Protein AF-A0A7C1I2L3-F1 (afdb_monomer)

Foldseek 3Di:
DDPVVVLVVLLVVLLVQLVVLLVCLVVDPDQVSSLVSLVVSVVSCVVSVHDNPPSCVQADPPRSTGQPDWDFDQDPQWTWTARPVPRDIDIHHNVVVVVVVVVVVD

Structure (mmCIF, N/CA/C/O backbone):
data_AF-A0A7C1I2L3-F1
#
_entry.id   AF-A0A7C1I2L3-F1
#
loop_
_atom_site.group_PDB
_atom_site.id
_atom_site.type_symbol
_atom_site.label_atom_id
_atom_site.label_alt_id
_atom_site.label_comp_id
_atom_site.label_asym_id
_atom_site.label_entity_id
_atom_site.label_seq_id
_atom_site.pdbx_PDB_ins_code
_atom_site.Cartn_x
_atom_site.Cartn_y
_atom_site.Cartn_z
_atom_site.occupancy
_atom_site.B_iso_or_equiv
_atom_site.auth_seq_id
_atom_site.auth_comp_id
_atom_site.auth_asym_id
_atom_site.auth_atom_id
_atom_site.pdbx_PDB_model_num
ATOM 1 N N . MET A 1 1 ? -16.970 -4.073 29.304 1.00 57.69 1 MET A N 1
ATOM 2 C CA . MET A 1 1 ? -16.183 -3.497 28.182 1.00 57.69 1 MET A CA 1
ATOM 3 C C . MET A 1 1 ? -17.119 -2.710 27.271 1.00 57.69 1 MET A C 1
ATOM 5 O O . MET A 1 1 ? -18.048 -3.297 26.735 1.00 57.69 1 MET A O 1
ATOM 9 N N . SER A 1 2 ? -16.930 -1.396 27.119 1.00 72.62 2 SER A N 1
ATOM 10 C CA . SER A 1 2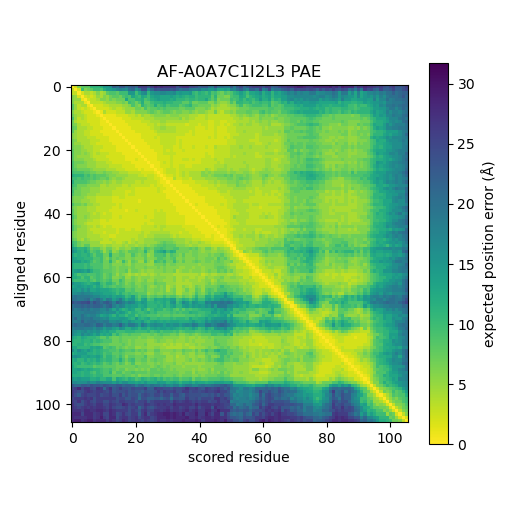 ? -17.792 -0.557 26.273 1.00 72.62 2 SER A CA 1
ATOM 11 C C . SER A 1 2 ? -17.681 -0.948 24.788 1.00 72.62 2 SER A C 1
ATOM 13 O O . SER A 1 2 ? -16.588 -1.224 24.289 1.00 72.62 2 SER A O 1
ATOM 15 N N . ARG A 1 3 ? -18.809 -0.965 24.053 1.00 74.44 3 ARG A N 1
ATOM 16 C CA . ARG A 1 3 ? -18.875 -1.317 22.610 1.00 74.44 3 ARG A CA 1
ATOM 17 C C . ARG A 1 3 ? -17.879 -0.531 21.742 1.00 74.44 3 ARG A C 1
ATOM 19 O O . ARG A 1 3 ? -17.428 -1.035 20.715 1.00 74.44 3 ARG A O 1
ATOM 26 N N . GLN A 1 4 ? -17.536 0.692 22.146 1.00 73.69 4 GLN A N 1
ATOM 27 C CA . GLN A 1 4 ? -16.553 1.539 21.464 1.00 73.69 4 GLN A CA 1
ATOM 28 C C . GLN A 1 4 ? -15.125 0.983 21.571 1.00 73.69 4 GLN A C 1
ATOM 30 O O . GLN A 1 4 ? -14.482 0.806 20.538 1.00 73.69 4 GLN A O 1
ATOM 35 N N . LYS A 1 5 ? -14.674 0.581 22.769 1.00 71.38 5 LYS A N 1
ATOM 36 C CA . LYS A 1 5 ? -13.336 -0.009 22.975 1.00 71.38 5 LYS A CA 1
ATOM 37 C C . LYS A 1 5 ? -13.138 -1.299 22.171 1.00 71.38 5 LYS A C 1
ATOM 39 O O . LYS A 1 5 ? -12.073 -1.532 21.607 1.00 71.38 5 LYS A O 1
ATOM 44 N N . GLN A 1 6 ? -14.192 -2.109 22.046 1.00 76.12 6 GLN A N 1
ATOM 45 C CA . GLN A 1 6 ? -14.171 -3.322 21.217 1.00 76.12 6 GLN A CA 1
ATOM 46 C C . GLN A 1 6 ? -13.974 -2.996 19.725 1.00 76.12 6 GLN A C 1
ATOM 48 O O . GLN A 1 6 ? -13.154 -3.619 19.051 1.00 76.12 6 GLN A O 1
ATOM 53 N N . LYS A 1 7 ? -14.663 -1.970 19.200 1.00 79.19 7 LYS A N 1
ATOM 54 C CA . LYS A 1 7 ? -14.479 -1.519 17.808 1.00 79.19 7 LYS A CA 1
ATOM 55 C C . LYS A 1 7 ? -13.062 -1.011 17.542 1.00 79.19 7 LYS A C 1
ATOM 57 O O . LYS A 1 7 ? -12.504 -1.312 16.488 1.00 79.19 7 LYS A O 1
ATOM 62 N N . GLU A 1 8 ? -12.480 -0.263 18.472 1.00 82.44 8 GLU A N 1
ATOM 63 C CA . GLU A 1 8 ? -11.118 0.266 18.341 1.00 82.44 8 GLU A CA 1
ATOM 64 C C . GLU A 1 8 ? -10.069 -0.853 18.309 1.00 82.44 8 GLU A C 1
ATOM 66 O O . GLU A 1 8 ? -9.215 -0.862 17.419 1.00 82.44 8 GLU A O 1
ATOM 71 N N . GLY A 1 9 ? -10.188 -1.852 19.192 1.00 85.62 9 GLY A N 1
ATOM 72 C CA . GLY A 1 9 ? -9.303 -3.023 19.202 1.00 85.62 9 GLY A CA 1
ATOM 73 C C . GLY A 1 9 ? -9.361 -3.830 17.897 1.00 85.62 9 GLY A C 1
ATOM 74 O O . GLY A 1 9 ? -8.323 -4.214 17.340 1.00 85.62 9 GLY A O 1
ATOM 75 N N . VAL A 1 10 ? -10.564 -4.014 17.340 1.00 86.88 10 VAL A N 1
ATOM 76 C CA . VAL A 1 10 ? -10.760 -4.672 16.034 1.00 86.88 10 VAL A CA 1
ATOM 77 C C . VAL A 1 10 ? -10.113 -3.861 14.908 1.00 86.88 10 VAL A C 1
ATOM 79 O O . VAL A 1 10 ? -9.386 -4.415 14.078 1.00 86.88 10 VAL A O 1
ATOM 82 N N . GLN A 1 11 ? -10.302 -2.538 14.893 1.00 86.12 11 GLN A N 1
ATOM 83 C CA . GLN A 1 11 ? -9.682 -1.665 13.893 1.00 86.12 11 GLN A CA 1
ATOM 84 C C . GLN A 1 11 ? -8.154 -1.657 13.989 1.00 86.12 11 GLN A C 1
ATOM 86 O O . GLN A 1 11 ? -7.474 -1.630 12.959 1.00 86.12 11 GLN A O 1
ATOM 91 N N . GLN A 1 12 ? -7.593 -1.696 15.197 1.00 87.88 12 GLN A N 1
ATOM 92 C CA . GLN A 1 12 ? -6.147 -1.725 15.398 1.00 87.88 12 GLN A CA 1
ATOM 93 C C . GLN A 1 12 ? -5.538 -3.051 14.933 1.00 87.88 12 GLN A C 1
ATOM 95 O O . GLN A 1 12 ? -4.515 -3.056 14.243 1.00 87.88 12 GLN A O 1
ATOM 100 N N . THR A 1 13 ? -6.209 -4.167 15.212 1.00 89.31 13 THR A N 1
ATOM 101 C CA . THR A 1 13 ? -5.822 -5.486 14.694 1.00 89.31 13 THR A CA 1
ATOM 102 C C . THR A 1 13 ? -5.878 -5.521 13.170 1.00 89.31 13 THR A C 1
ATOM 104 O O . THR A 1 13 ? -4.941 -5.980 12.514 1.00 89.31 13 THR A O 1
ATOM 107 N N . ALA A 1 14 ? -6.940 -4.968 12.582 1.00 89.19 14 ALA A N 1
ATOM 108 C CA . ALA A 1 14 ? -7.081 -4.871 11.136 1.00 89.19 14 ALA A CA 1
ATOM 109 C C . ALA A 1 14 ? -5.981 -4.001 10.501 1.00 89.19 14 ALA A C 1
ATOM 111 O O . ALA A 1 14 ? -5.411 -4.405 9.490 1.00 89.19 14 ALA A O 1
A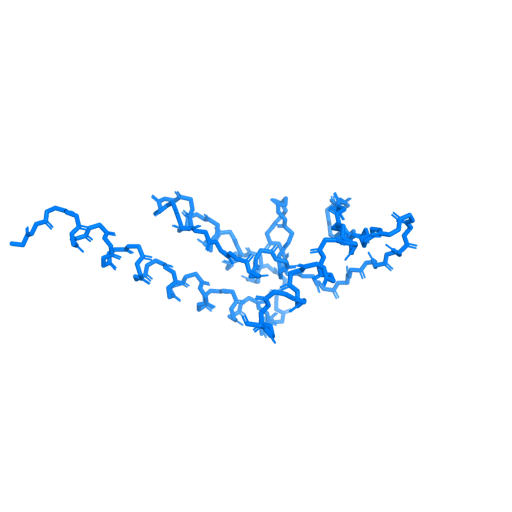TOM 112 N N . LYS A 1 15 ? -5.615 -2.862 11.112 1.00 87.75 15 LYS A N 1
ATOM 113 C CA . LYS A 1 15 ? -4.472 -2.033 10.676 1.00 87.75 15 LYS A CA 1
ATOM 114 C C . LYS A 1 15 ? -3.177 -2.839 10.620 1.00 87.75 15 LYS A C 1
ATOM 116 O O . LYS A 1 15 ? -2.505 -2.831 9.594 1.00 87.75 15 LYS A O 1
ATOM 121 N N . ARG A 1 16 ? -2.853 -3.568 11.694 1.00 90.06 16 ARG A N 1
ATOM 122 C CA . ARG A 1 16 ? -1.642 -4.404 11.762 1.00 90.06 16 ARG A CA 1
ATOM 123 C C . ARG A 1 16 ? -1.640 -5.493 10.688 1.00 90.06 16 ARG A C 1
ATOM 125 O O . ARG A 1 16 ? -0.628 -5.683 10.020 1.00 90.06 16 ARG A O 1
ATOM 132 N N . ARG A 1 17 ? -2.779 -6.166 10.481 1.00 89.25 17 ARG A N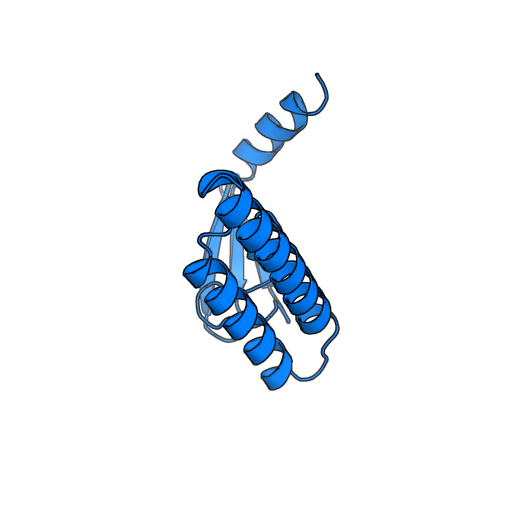 1
ATOM 133 C CA . ARG A 1 17 ? -2.929 -7.201 9.445 1.00 89.25 17 ARG A CA 1
ATOM 134 C C . ARG A 1 17 ? -2.692 -6.651 8.049 1.00 89.25 17 ARG A C 1
ATOM 136 O O . ARG A 1 17 ? -1.966 -7.269 7.276 1.00 89.25 17 ARG A O 1
ATOM 143 N N . VAL A 1 18 ? -3.276 -5.496 7.730 1.00 87.19 18 VAL A N 1
ATOM 144 C CA . VAL A 1 18 ? -3.051 -4.901 6.416 1.00 87.19 18 VAL A CA 1
ATOM 145 C C . VAL A 1 18 ? -1.586 -4.511 6.239 1.00 87.19 18 VAL A C 1
ATOM 147 O O . VAL A 1 18 ? -0.998 -4.895 5.233 1.00 87.19 18 VAL A O 1
ATOM 150 N N . ALA A 1 19 ? -0.965 -3.869 7.227 1.00 85.56 19 ALA A N 1
ATOM 151 C CA . ALA A 1 19 ? 0.451 -3.518 7.144 1.00 85.56 19 ALA A CA 1
ATOM 152 C C . ALA A 1 19 ? 1.355 -4.744 6.913 1.00 85.56 19 ALA A C 1
ATOM 154 O O . ALA A 1 19 ? 2.303 -4.694 6.128 1.00 85.56 19 ALA A O 1
ATOM 155 N N . GLY A 1 20 ? 1.037 -5.876 7.549 1.00 88.06 20 GLY A N 1
ATOM 156 C CA . GLY A 1 20 ? 1.714 -7.152 7.307 1.00 88.06 20 GLY A CA 1
ATOM 157 C C . GLY A 1 20 ? 1.542 -7.655 5.871 1.00 88.06 20 GLY A C 1
ATOM 158 O O . GLY A 1 20 ? 2.532 -7.948 5.204 1.00 88.06 20 GLY A O 1
ATOM 159 N N . LEU A 1 21 ? 0.302 -7.697 5.370 1.00 87.44 21 LEU A N 1
ATOM 160 C CA . LEU A 1 21 ? -0.009 -8.111 3.992 1.00 87.44 21 LEU A CA 1
ATOM 161 C C . LEU A 1 21 ? 0.713 -7.244 2.960 1.00 87.44 21 LEU A C 1
ATOM 163 O O . LEU A 1 21 ? 1.272 -7.758 1.997 1.00 87.44 21 LEU A O 1
ATOM 167 N N . VAL A 1 22 ? 0.751 -5.936 3.199 1.00 83.19 22 VAL A N 1
ATOM 168 C CA . VAL A 1 22 ? 1.451 -4.968 2.356 1.00 83.19 22 VAL A CA 1
ATOM 169 C C . VAL A 1 22 ? 2.950 -5.257 2.314 1.00 83.19 22 VAL A C 1
ATOM 171 O O . VAL A 1 22 ? 3.533 -5.329 1.234 1.00 83.19 22 VAL A O 1
ATOM 174 N N . LYS A 1 23 ? 3.582 -5.472 3.473 1.00 85.56 23 LYS A N 1
ATOM 175 C CA . LYS A 1 23 ? 5.012 -5.807 3.545 1.00 85.56 23 LYS A CA 1
ATOM 176 C C . LYS A 1 23 ? 5.337 -7.115 2.824 1.00 85.56 23 LYS A C 1
ATOM 178 O O . LYS A 1 23 ? 6.350 -7.180 2.134 1.00 85.56 23 LYS A O 1
ATOM 183 N N . MET A 1 24 ? 4.490 -8.135 2.966 1.00 86.50 24 MET A N 1
ATOM 184 C CA . MET A 1 24 ? 4.664 -9.408 2.257 1.00 86.50 24 MET A CA 1
ATOM 185 C C . MET A 1 24 ? 4.523 -9.224 0.747 1.00 86.50 24 MET A C 1
ATOM 187 O O . MET A 1 24 ? 5.363 -9.708 -0.001 1.00 86.50 24 MET A O 1
ATOM 191 N N . ALA A 1 25 ? 3.537 -8.446 0.300 1.00 84.75 25 ALA A N 1
ATOM 192 C CA . ALA A 1 25 ? 3.323 -8.166 -1.115 1.00 84.75 25 ALA A CA 1
ATOM 193 C C . ALA A 1 25 ? 4.502 -7.444 -1.782 1.00 84.75 25 ALA A C 1
ATOM 195 O O . ALA A 1 25 ? 4.791 -7.708 -2.940 1.00 84.75 25 ALA A O 1
ATOM 196 N N . VAL A 1 26 ? 5.191 -6.553 -1.061 1.00 80.50 26 VAL A N 1
ATOM 197 C CA . VAL A 1 26 ? 6.381 -5.854 -1.580 1.00 80.50 26 VAL A CA 1
ATOM 198 C C . VAL A 1 26 ? 7.593 -6.786 -1.691 1.00 80.50 26 VAL A C 1
ATOM 200 O O . VAL A 1 26 ? 8.412 -6.615 -2.587 1.00 80.50 26 VAL A O 1
ATOM 203 N N . LYS A 1 27 ? 7.725 -7.763 -0.786 1.00 84.19 27 LYS A N 1
ATOM 204 C CA . LYS A 1 27 ? 8.835 -8.732 -0.792 1.00 84.19 27 LYS A CA 1
ATOM 205 C C . LYS A 1 27 ? 8.613 -9.901 -1.753 1.00 84.19 27 LYS A C 1
ATOM 207 O O . LYS A 1 27 ? 9.567 -10.580 -2.123 1.00 84.19 27 LYS A O 1
ATOM 212 N N . GLU A 1 28 ? 7.363 -10.165 -2.109 1.00 85.38 28 GLU A N 1
ATOM 213 C CA . GLU A 1 28 ? 6.977 -11.287 -2.951 1.00 85.38 28 GLU A CA 1
ATOM 214 C C . GLU A 1 28 ? 7.442 -11.073 -4.399 1.00 85.38 28 GLU A C 1
ATOM 216 O O . GLU A 1 28 ? 7.111 -10.074 -5.034 1.00 85.38 28 GLU A O 1
ATOM 221 N N . LYS A 1 29 ? 8.199 -12.037 -4.935 1.00 81.88 29 LYS A N 1
ATOM 222 C CA . LYS A 1 29 ? 8.704 -11.989 -6.319 1.00 81.88 29 LYS A CA 1
ATOM 223 C C . LYS A 1 29 ? 7.655 -12.448 -7.329 1.00 81.88 29 LYS A C 1
ATOM 225 O O . LYS A 1 29 ? 7.717 -12.067 -8.494 1.00 81.88 29 LYS A O 1
ATOM 230 N N . ASN A 1 30 ? 6.704 -13.279 -6.898 1.00 85.25 30 ASN A N 1
ATOM 231 C CA . ASN A 1 30 ? 5.647 -13.775 -7.768 1.00 85.25 30 ASN A CA 1
ATOM 232 C C . ASN A 1 30 ? 4.508 -12.737 -7.886 1.00 85.25 30 ASN A C 1
ATOM 234 O O . ASN A 1 30 ? 3.807 -12.493 -6.896 1.00 85.25 30 ASN A O 1
ATOM 238 N N . PRO A 1 31 ? 4.249 -12.175 -9.084 1.00 79.44 31 PRO A N 1
ATOM 239 C CA . PRO A 1 31 ? 3.252 -11.117 -9.265 1.00 79.44 31 PRO A CA 1
ATOM 240 C C . PRO A 1 31 ? 1.827 -11.566 -8.909 1.00 79.44 31 PRO A C 1
ATOM 242 O O . PRO A 1 31 ? 1.037 -10.770 -8.400 1.00 79.44 31 PRO A O 1
ATOM 245 N N . VAL A 1 32 ? 1.496 -12.849 -9.096 1.00 84.94 32 VAL A N 1
ATOM 246 C CA . VAL A 1 32 ? 0.170 -13.402 -8.778 1.00 84.94 32 VAL A CA 1
ATOM 247 C C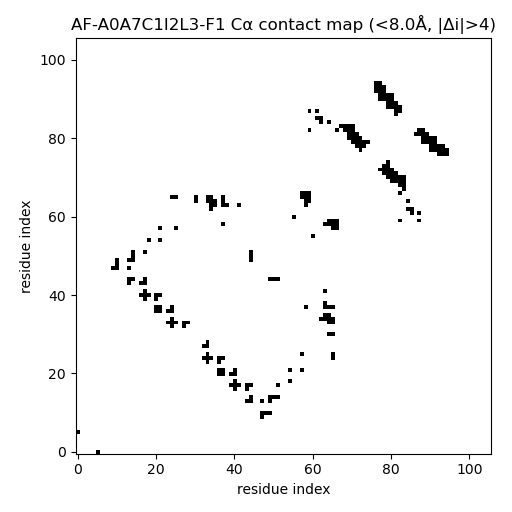 . VAL A 1 32 ? -0.066 -13.413 -7.267 1.00 84.94 32 VAL A C 1
ATOM 249 O O . VAL A 1 32 ? -1.109 -12.957 -6.792 1.00 84.94 32 VAL A O 1
ATOM 252 N N . ARG A 1 33 ? 0.921 -13.877 -6.489 1.00 85.88 33 ARG A N 1
ATOM 253 C CA . ARG A 1 33 ? 0.843 -13.869 -5.017 1.00 85.88 33 ARG A CA 1
ATOM 254 C C . ARG A 1 33 ? 0.842 -12.449 -4.470 1.00 85.88 33 ARG A C 1
ATOM 256 O O . ARG A 1 33 ? 0.044 -12.125 -3.593 1.00 85.88 33 ARG A O 1
ATOM 263 N N . ALA A 1 34 ? 1.679 -11.586 -5.033 1.00 84.31 34 ALA A N 1
ATOM 264 C CA . ALA A 1 34 ? 1.768 -10.198 -4.618 1.00 84.31 34 ALA A CA 1
ATOM 265 C C . ALA A 1 34 ? 0.437 -9.452 -4.833 1.00 84.31 34 ALA A C 1
ATOM 267 O O . ALA A 1 34 ? -0.045 -8.750 -3.939 1.00 84.31 34 ALA A O 1
ATOM 268 N N . ARG A 1 35 ? -0.221 -9.692 -5.975 1.00 83.62 35 ARG A N 1
ATOM 269 C CA . ARG A 1 35 ? -1.581 -9.216 -6.250 1.00 83.62 35 ARG A CA 1
ATOM 270 C C . ARG A 1 35 ? -2.589 -9.756 -5.237 1.00 83.62 35 ARG A C 1
ATOM 272 O O . ARG A 1 35 ? -3.387 -8.983 -4.707 1.00 83.62 35 ARG A O 1
ATOM 279 N N . ARG A 1 36 ? -2.534 -11.054 -4.921 1.00 89.19 36 ARG A N 1
ATOM 280 C CA . ARG A 1 36 ? -3.441 -11.676 -3.946 1.00 89.19 36 ARG A CA 1
ATOM 281 C C . ARG A 1 36 ? -3.328 -11.033 -2.562 1.00 89.19 36 ARG A C 1
ATOM 283 O O . ARG A 1 36 ? -4.347 -10.762 -1.927 1.00 89.19 36 ARG A O 1
ATOM 290 N N . TYR A 1 37 ? -2.115 -10.726 -2.109 1.00 88.56 37 TYR A N 1
ATOM 291 C CA . TYR A 1 37 ? -1.904 -10.005 -0.852 1.00 88.56 37 TYR A CA 1
ATOM 292 C C . TYR A 1 37 ? -2.483 -8.584 -0.884 1.00 88.56 37 TYR A C 1
ATOM 294 O O . TYR A 1 37 ? -3.101 -8.159 0.094 1.00 88.56 37 TYR A O 1
ATOM 302 N N . GLY A 1 38 ? -2.358 -7.872 -2.008 1.00 84.31 38 GLY A N 1
ATOM 303 C CA . GLY A 1 38 ? -2.981 -6.559 -2.202 1.00 84.31 38 GLY A CA 1
ATOM 304 C C . GLY A 1 38 ? -4.516 -6.605 -2.177 1.00 84.31 38 GLY A C 1
ATOM 305 O O . GLY A 1 38 ? -5.160 -5.753 -1.557 1.00 84.31 38 GLY A O 1
ATOM 306 N N . GLU A 1 39 ? -5.118 -7.627 -2.789 1.00 86.88 39 GLU A N 1
ATOM 307 C CA . GLU A 1 39 ? -6.567 -7.870 -2.749 1.00 86.88 39 GLU A CA 1
ATOM 308 C C . GLU A 1 39 ? -7.057 -8.136 -1.318 1.00 86.88 39 GLU A C 1
ATOM 310 O O . GLU A 1 39 ? -8.023 -7.514 -0.864 1.00 86.88 39 GLU A O 1
ATOM 315 N N . LEU A 1 40 ? -6.350 -8.991 -0.570 1.00 89.25 40 LEU A N 1
ATOM 316 C CA . LEU A 1 40 ? -6.652 -9.277 0.835 1.00 89.25 40 LEU A CA 1
ATOM 317 C C . LEU A 1 40 ? -6.521 -8.026 1.710 1.00 89.25 40 LEU A C 1
ATOM 319 O O . LEU A 1 40 ? -7.415 -7.726 2.504 1.00 89.25 40 LEU A O 1
ATOM 323 N N . ALA A 1 41 ? -5.446 -7.256 1.530 1.00 87.44 41 ALA A N 1
ATOM 324 C CA . ALA A 1 41 ? -5.226 -5.995 2.232 1.00 87.44 41 ALA A CA 1
ATOM 325 C C . ALA A 1 41 ? -6.394 -5.019 2.012 1.00 87.44 41 ALA A C 1
ATOM 327 O O . ALA A 1 41 ? -6.888 -4.394 2.957 1.00 87.44 41 ALA A O 1
ATOM 328 N N . ARG A 1 42 ? -6.892 -4.930 0.773 1.00 85.69 42 ARG A N 1
ATOM 329 C CA . ARG A 1 42 ? -8.050 -4.100 0.427 1.00 85.69 42 ARG A CA 1
ATOM 330 C C . ARG A 1 42 ? -9.333 -4.604 1.082 1.00 85.69 42 ARG A C 1
ATOM 332 O O . ARG A 1 42 ? -10.053 -3.798 1.670 1.00 85.69 42 ARG A O 1
ATOM 339 N N . ALA A 1 43 ? -9.602 -5.906 1.014 1.00 89.06 43 ALA A N 1
ATOM 340 C CA . ALA A 1 43 ? -10.800 -6.509 1.590 1.00 89.06 43 ALA A CA 1
ATOM 341 C C . ALA A 1 43 ? -10.864 -6.303 3.113 1.00 89.06 43 ALA A C 1
ATOM 343 O O . ALA A 1 43 ? -11.887 -5.863 3.643 1.00 89.06 43 ALA A O 1
ATOM 344 N N . VAL A 1 44 ? -9.748 -6.531 3.816 1.00 89.25 44 VAL A N 1
ATOM 345 C CA . VAL A 1 44 ? -9.640 -6.307 5.267 1.00 89.25 44 VAL A CA 1
ATOM 346 C C . VAL A 1 44 ? -9.808 -4.825 5.607 1.00 89.25 44 VAL A C 1
ATOM 348 O O . VAL A 1 44 ? -10.535 -4.492 6.549 1.00 89.25 44 VAL A O 1
ATOM 351 N N . GLY A 1 45 ? -9.176 -3.935 4.836 1.00 86.81 45 GLY A N 1
ATOM 352 C CA . GLY A 1 45 ? -9.285 -2.490 5.023 1.00 86.81 45 GLY A CA 1
ATOM 353 C C . GLY A 1 45 ? -10.713 -1.973 4.834 1.00 86.81 45 GLY A C 1
ATOM 354 O O . GLY A 1 45 ? -11.194 -1.196 5.659 1.00 86.81 45 GLY A O 1
ATOM 355 N N . MET A 1 46 ? -11.411 -2.440 3.794 1.00 88.19 46 MET A N 1
ATOM 356 C CA . MET A 1 46 ? -12.808 -2.090 3.522 1.00 88.19 46 MET A CA 1
ATOM 357 C C . MET A 1 46 ? -13.744 -2.596 4.619 1.00 88.19 46 MET A C 1
ATOM 359 O O . MET A 1 46 ? -14.511 -1.808 5.172 1.00 88.19 46 MET A O 1
ATOM 363 N N . ARG A 1 47 ? -13.637 -3.881 4.984 1.00 90.69 47 ARG A N 1
ATOM 364 C CA . ARG A 1 47 ? -14.496 -4.515 5.997 1.00 90.69 47 ARG A CA 1
ATOM 365 C C . ARG A 1 47 ? -14.409 -3.809 7.351 1.00 90.69 47 ARG A C 1
ATOM 367 O O . ARG A 1 47 ? -15.427 -3.592 7.994 1.00 90.69 47 ARG A O 1
ATOM 374 N N . ASN A 1 48 ? -13.205 -3.404 7.756 1.00 89.25 48 ASN A N 1
ATOM 375 C CA . ASN A 1 48 ? -12.964 -2.769 9.056 1.00 89.25 48 ASN A CA 1
ATOM 376 C C . ASN A 1 48 ? -12.920 -1.231 8.998 1.00 89.25 48 ASN A C 1
ATOM 378 O O . ASN A 1 48 ? -12.591 -0.595 9.997 1.00 89.25 48 ASN A O 1
ATOM 382 N N . ARG A 1 49 ? -13.223 -0.621 7.840 1.00 86.44 49 ARG A N 1
ATOM 383 C CA . ARG A 1 49 ? -13.170 0.838 7.600 1.00 86.44 49 ARG A CA 1
ATOM 384 C C . ARG A 1 49 ? -11.831 1.479 8.000 1.00 86.44 49 ARG A C 1
ATOM 386 O O . ARG A 1 49 ? -11.769 2.615 8.468 1.00 86.44 49 ARG A O 1
ATOM 393 N N . VAL A 1 50 ? -10.734 0.756 7.786 1.00 85.00 50 VAL A N 1
ATOM 394 C CA . VAL A 1 50 ? -9.382 1.190 8.148 1.00 85.00 50 VAL A CA 1
ATOM 395 C C . VAL A 1 50 ? -8.784 2.081 7.057 1.00 85.00 50 VAL A C 1
ATOM 397 O O . VAL A 1 50 ? -8.725 1.726 5.878 1.00 85.00 50 VAL A O 1
ATOM 400 N N . ARG A 1 51 ? -8.259 3.247 7.451 1.00 78.38 51 ARG A N 1
ATOM 401 C CA . ARG A 1 51 ? -7.484 4.114 6.554 1.00 78.38 51 ARG A CA 1
ATOM 402 C C . ARG A 1 51 ? -6.050 3.588 6.414 1.00 78.38 51 ARG A C 1
ATOM 404 O O . ARG A 1 51 ? -5.244 3.754 7.313 1.00 78.38 51 ARG A O 1
ATOM 411 N N . LEU A 1 52 ? -5.729 3.054 5.239 1.00 69.19 52 LEU A N 1
ATOM 412 C CA . LEU A 1 52 ? -4.411 2.497 4.873 1.00 69.19 52 LEU A CA 1
ATOM 413 C C . LEU A 1 52 ? -3.255 3.526 4.741 1.00 69.19 52 LEU A C 1
ATOM 415 O O . LEU A 1 52 ? -2.136 3.155 4.421 1.00 69.19 52 LEU A O 1
ATOM 419 N N . GLY A 1 53 ? -3.501 4.830 4.923 1.00 74.31 53 GLY A N 1
ATOM 420 C CA . GLY A 1 53 ? -2.442 5.858 4.894 1.00 74.31 53 GLY A CA 1
ATOM 421 C C . GLY A 1 53 ? -1.501 5.803 3.674 1.00 74.31 53 GLY A C 1
ATOM 422 O O . GLY A 1 53 ? -1.970 5.759 2.532 1.00 74.31 53 GLY A O 1
ATOM 423 N N . LYS A 1 54 ? -0.185 5.813 3.946 1.00 68.69 54 LYS A N 1
ATOM 424 C CA . LYS A 1 54 ? 0.916 5.767 2.960 1.00 68.69 54 LYS A CA 1
ATOM 425 C C . LYS A 1 54 ? 0.983 4.434 2.198 1.00 68.69 54 LYS A C 1
ATOM 427 O O . LYS A 1 54 ? 1.366 4.409 1.034 1.00 68.69 54 LYS A O 1
ATOM 432 N N . GLU A 1 55 ? 0.500 3.339 2.785 1.00 70.88 55 GLU A N 1
ATOM 433 C CA . GLU A 1 55 ? 0.521 2.002 2.166 1.00 70.88 55 GLU A CA 1
ATOM 434 C C . GLU A 1 55 ? -0.333 1.933 0.891 1.00 70.88 55 GLU A C 1
ATOM 436 O O . GLU A 1 55 ? -0.058 1.148 -0.011 1.00 70.88 55 GLU A O 1
ATOM 441 N N . LYS A 1 56 ? -1.319 2.831 0.743 1.00 70.50 56 LYS A N 1
ATOM 442 C CA . LYS A 1 56 ? -2.117 2.976 -0.491 1.00 70.50 56 LYS A CA 1
ATOM 443 C C . LYS A 1 56 ? -1.276 3.323 -1.717 1.00 70.50 56 LYS A C 1
ATOM 445 O O . LYS A 1 56 ? -1.726 3.113 -2.843 1.00 70.50 56 LYS A O 1
ATOM 450 N N . GLN A 1 57 ? -0.108 3.929 -1.519 1.00 71.00 57 GLN A N 1
ATOM 451 C CA . GLN A 1 57 ? 0.794 4.287 -2.609 1.00 71.00 57 GLN A CA 1
ATOM 452 C C . GLN A 1 57 ? 1.584 3.068 -3.103 1.00 71.00 57 GLN A C 1
ATOM 454 O O . GLN A 1 57 ? 1.972 3.044 -4.267 1.00 71.00 57 GLN A O 1
ATOM 459 N N . LEU A 1 58 ? 1.725 2.024 -2.284 1.00 74.00 58 LEU A N 1
ATOM 460 C CA . LEU A 1 58 ? 2.468 0.807 -2.613 1.00 74.00 58 LEU A CA 1
ATOM 461 C C . LEU A 1 58 ? 1.681 -0.189 -3.472 1.00 74.00 58 LEU A C 1
ATOM 463 O O . LEU A 1 58 ? 2.228 -1.215 -3.832 1.00 74.00 58 LEU A O 1
ATOM 467 N N . PHE A 1 59 ? 0.422 0.091 -3.822 1.00 77.12 59 PHE A N 1
ATOM 468 C CA . PHE A 1 59 ? -0.376 -0.782 -4.692 1.00 77.12 59 PHE A CA 1
ATOM 469 C C . PHE A 1 59 ? -1.170 0.024 -5.702 1.00 77.12 59 PHE A C 1
ATOM 471 O O . PHE A 1 59 ? -1.528 1.190 -5.481 1.00 77.12 59 PHE A O 1
ATOM 478 N N . CYS A 1 60 ? -1.496 -0.615 -6.818 1.00 78.75 60 CYS A N 1
ATOM 479 C CA . CYS A 1 60 ? -2.487 -0.090 -7.735 1.00 78.75 60 CYS A CA 1
ATOM 480 C C . CYS A 1 60 ? -3.896 -0.207 -7.131 1.00 78.75 60 CYS A C 1
ATOM 482 O O . CYS A 1 60 ? -4.343 -1.289 -6.760 1.00 78.75 60 CYS A O 1
ATOM 484 N N . LYS A 1 61 ? -4.651 0.900 -7.108 1.00 76.69 61 LYS A N 1
ATOM 485 C CA . LYS A 1 61 ? -6.050 0.911 -6.637 1.00 76.69 61 LYS A CA 1
ATOM 486 C C . LYS A 1 61 ? -7.003 0.109 -7.529 1.00 76.69 61 LYS A C 1
ATOM 488 O O . LYS A 1 61 ? -8.117 -0.182 -7.099 1.00 76.69 61 LYS A O 1
ATOM 493 N N . LYS A 1 62 ? -6.608 -0.202 -8.766 1.00 80.19 62 LYS A N 1
ATOM 494 C CA . LYS A 1 62 ? -7.424 -0.975 -9.708 1.00 80.19 62 LYS A CA 1
ATOM 495 C C . LYS A 1 62 ? -7.126 -2.468 -9.575 1.00 80.19 62 LYS A C 1
ATOM 497 O O . LYS A 1 62 ? -7.989 -3.197 -9.109 1.00 80.19 62 LYS A O 1
ATOM 502 N N . CYS A 1 63 ? -5.906 -2.897 -9.900 1.00 75.62 63 CYS A N 1
ATOM 503 C CA . CYS A 1 63 ? -5.547 -4.319 -9.939 1.00 75.62 63 CYS A CA 1
ATOM 504 C C . CYS A 1 63 ? -5.004 -4.897 -8.623 1.00 75.62 63 CYS A C 1
ATOM 506 O O . CYS A 1 63 ? -4.899 -6.110 -8.518 1.00 75.62 63 CYS A O 1
ATOM 508 N N . GLY A 1 64 ? -4.636 -4.079 -7.631 1.00 72.75 64 GLY A N 1
ATOM 509 C CA . GLY A 1 64 ? -4.051 -4.570 -6.375 1.00 72.75 64 GLY A CA 1
ATOM 510 C C . GLY A 1 64 ? -2.597 -5.038 -6.482 1.00 72.75 64 GLY A C 1
ATOM 511 O O . GLY A 1 64 ? -2.001 -5.370 -5.464 1.00 72.75 64 GLY A O 1
ATOM 512 N N . ALA A 1 65 ? -2.003 -5.016 -7.677 1.00 72.00 65 ALA A N 1
ATOM 513 C CA . ALA A 1 65 ? -0.604 -5.366 -7.859 1.00 72.00 65 ALA A CA 1
ATOM 514 C C . ALA A 1 65 ? 0.331 -4.314 -7.237 1.00 72.00 65 ALA A C 1
ATOM 516 O O . ALA A 1 65 ? 0.033 -3.104 -7.310 1.00 72.00 65 ALA A O 1
ATOM 517 N N . PRO A 1 66 ? 1.454 -4.743 -6.632 1.00 70.12 66 PRO A N 1
ATOM 518 C CA . PRO A 1 66 ? 2.513 -3.825 -6.256 1.00 70.12 66 PRO A CA 1
ATOM 519 C C . PRO A 1 66 ? 3.145 -3.191 -7.506 1.00 70.12 66 PRO A C 1
ATOM 521 O O . PRO A 1 66 ? 3.078 -3.739 -8.606 1.00 70.12 66 PRO A O 1
ATOM 524 N N . PRO A 1 67 ? 3.729 -1.994 -7.379 1.00 64.06 67 PRO A N 1
ATOM 525 C CA . PRO A 1 67 ? 4.349 -1.284 -8.476 1.00 64.06 67 PRO A CA 1
ATOM 526 C C . PRO A 1 67 ? 5.647 -1.974 -8.906 1.00 64.06 67 PRO A C 1
ATOM 528 O O . PRO A 1 67 ? 6.725 -1.588 -8.477 1.00 64.06 67 PRO A O 1
ATOM 531 N N . SER A 1 68 ? 5.554 -2.948 -9.807 1.00 56.31 68 SER A N 1
ATOM 532 C CA . SER A 1 68 ? 6.717 -3.579 -10.445 1.00 56.31 68 SER A CA 1
ATOM 533 C C . SER A 1 68 ? 7.503 -2.560 -11.286 1.00 56.31 68 SER A C 1
ATOM 535 O O . SER A 1 68 ? 8.728 -2.575 -11.330 1.00 56.31 68 SER A O 1
ATOM 537 N N . LYS A 1 69 ? 6.786 -1.637 -11.948 1.00 54.50 69 LYS A N 1
ATOM 538 C CA . LYS A 1 69 ? 7.320 -0.499 -12.716 1.00 54.50 69 LYS A CA 1
ATOM 539 C C . LYS A 1 69 ? 6.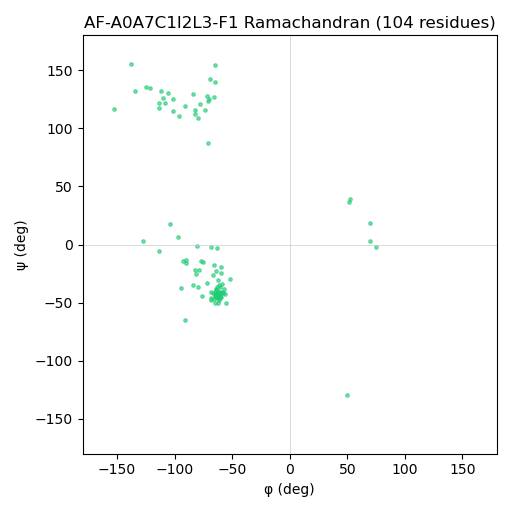280 0.629 -12.707 1.00 54.50 69 LYS A C 1
ATOM 541 O O . LYS A 1 69 ? 5.184 0.451 -13.238 1.00 54.50 69 LYS A O 1
ATOM 546 N N . VAL A 1 70 ? 6.596 1.784 -12.121 1.00 62.81 70 VAL A N 1
ATOM 547 C CA . VAL A 1 70 ? 5.726 2.976 -12.140 1.00 62.81 70 VAL A CA 1
ATOM 548 C C . VAL A 1 70 ? 6.407 4.063 -12.945 1.00 62.81 70 VAL A C 1
ATOM 550 O O . VAL A 1 70 ? 7.508 4.484 -12.611 1.00 62.81 70 VAL A O 1
ATOM 553 N N . GLY A 1 71 ? 5.750 4.533 -14.004 1.00 62.47 71 GLY A N 1
ATOM 554 C CA . GLY A 1 71 ? 6.165 5.778 -14.644 1.00 62.47 71 GLY A CA 1
ATOM 555 C C . GLY A 1 71 ? 5.757 6.938 -13.746 1.00 62.47 71 GLY A C 1
ATOM 556 O O . GLY A 1 71 ? 4.559 7.112 -13.525 1.00 62.47 71 GLY A O 1
ATOM 557 N N . VAL A 1 72 ? 6.728 7.682 -13.214 1.00 68.81 72 VAL A N 1
ATOM 558 C CA . VAL A 1 72 ? 6.486 8.924 -12.473 1.00 68.81 72 VAL A CA 1
ATOM 559 C C . VAL A 1 72 ? 6.785 10.085 -13.410 1.00 68.81 72 VAL A C 1
ATOM 561 O O . VAL A 1 72 ? 7.924 10.262 -13.827 1.00 68.81 72 VAL A O 1
ATOM 564 N N . ARG A 1 73 ? 5.762 10.867 -13.761 1.00 69.19 73 ARG A N 1
ATOM 565 C CA . ARG A 1 73 ? 5.933 12.133 -14.491 1.00 69.19 73 ARG A CA 1
ATOM 566 C C . ARG A 1 73 ? 5.564 13.283 -13.571 1.00 69.19 73 ARG A C 1
ATOM 568 O O . ARG A 1 73 ? 4.510 13.229 -12.937 1.00 69.19 73 ARG A O 1
ATOM 575 N N . ILE A 1 74 ? 6.410 14.304 -13.501 1.00 73.19 74 ILE A N 1
ATOM 576 C CA . ILE A 1 74 ? 6.095 15.551 -12.804 1.00 73.19 74 ILE A CA 1
ATOM 577 C C . ILE A 1 74 ? 5.587 16.523 -13.866 1.00 73.19 74 ILE A C 1
ATOM 579 O O . ILE A 1 74 ? 6.342 16.925 -14.743 1.00 73.19 74 ILE A O 1
ATOM 583 N N . LYS A 1 75 ? 4.295 16.849 -13.821 1.00 67.25 75 LYS A N 1
ATOM 584 C CA . LYS A 1 75 ? 3.679 17.865 -14.684 1.00 67.25 75 LYS A CA 1
ATOM 585 C C . LYS A 1 75 ? 2.793 18.750 -13.815 1.00 67.25 75 LYS A C 1
ATOM 587 O O . LYS A 1 75 ? 2.061 18.223 -12.977 1.00 67.25 75 LYS A O 1
ATOM 592 N N . ASP A 1 76 ? 2.908 20.067 -13.960 1.00 69.50 76 ASP A N 1
ATOM 593 C CA . ASP A 1 76 ? 2.071 21.057 -13.264 1.00 69.50 76 ASP A CA 1
ATOM 594 C C . ASP A 1 76 ? 2.033 20.869 -11.729 1.00 69.50 76 ASP A C 1
ATOM 596 O O . ASP A 1 76 ? 0.991 20.956 -11.080 1.00 69.50 76 ASP A O 1
ATOM 600 N N . GLY A 1 77 ? 3.176 20.519 -11.120 1.00 74.31 77 GLY A N 1
ATOM 601 C CA . GLY A 1 77 ? 3.270 20.281 -9.672 1.00 74.31 77 GLY A CA 1
ATOM 602 C C . GLY A 1 77 ? 2.550 19.018 -9.176 1.00 74.31 77 GLY A C 1
ATOM 603 O O . GLY A 1 77 ? 2.272 18.903 -7.980 1.00 74.31 77 GLY A O 1
ATOM 604 N N . CYS A 1 78 ? 2.248 18.066 -10.064 1.00 75.12 78 CYS A N 1
ATOM 605 C CA . CYS A 1 78 ? 1.645 16.773 -9.745 1.00 75.12 78 CYS A CA 1
ATOM 606 C C . CYS A 1 78 ? 2.534 15.607 -10.207 1.00 75.12 78 CYS A C 1
ATOM 608 O O . CYS A 1 78 ? 3.000 15.578 -11.344 1.00 75.12 78 CYS A O 1
ATOM 610 N N . ARG A 1 79 ? 2.710 14.599 -9.344 1.00 77.56 79 ARG A N 1
ATOM 611 C CA . ARG A 1 79 ? 3.274 13.285 -9.675 1.00 77.56 79 ARG A CA 1
ATOM 612 C C . ARG A 1 79 ? 2.184 12.411 -10.281 1.00 77.56 79 ARG A C 1
ATOM 614 O O . ARG A 1 79 ? 1.241 12.005 -9.604 1.00 77.56 79 ARG A O 1
ATOM 621 N N . VAL A 1 80 ? 2.312 12.098 -11.559 1.00 80.25 80 VAL A N 1
ATOM 622 C CA . VAL A 1 80 ? 1.454 11.138 -12.254 1.00 80.25 80 VAL A CA 1
ATOM 623 C C . VAL A 1 80 ? 2.097 9.762 -12.140 1.00 80.25 80 VAL A C 1
ATOM 625 O O . VAL A 1 80 ? 3.218 9.588 -12.600 1.00 80.25 80 VAL A O 1
ATOM 628 N N . LEU A 1 81 ? 1.409 8.807 -11.514 1.00 77.44 81 LEU A N 1
ATOM 629 C CA . LEU A 1 81 ? 1.849 7.419 -11.384 1.00 77.44 81 LEU A CA 1
ATOM 630 C C . LEU A 1 81 ? 0.983 6.538 -12.280 1.00 77.44 81 LEU A C 1
ATOM 632 O O . LEU A 1 81 ? -0.232 6.462 -12.085 1.00 77.44 81 LEU A O 1
ATOM 636 N N . THR A 1 82 ? 1.620 5.832 -13.208 1.00 80.25 82 THR A N 1
ATOM 637 C CA . THR A 1 82 ? 0.952 4.887 -14.112 1.00 80.25 82 THR A CA 1
ATOM 638 C C . THR A 1 82 ? 1.336 3.454 -13.766 1.00 80.25 82 THR A C 1
ATOM 640 O O . THR A 1 82 ? 2.522 3.124 -13.701 1.00 80.25 82 THR A O 1
ATOM 643 N N . CYS A 1 83 ? 0.339 2.595 -13.551 1.00 78.31 83 CYS A N 1
ATOM 644 C CA . CYS A 1 83 ? 0.531 1.157 -13.383 1.00 78.31 83 CYS A CA 1
ATOM 645 C C . CYS A 1 83 ? 0.756 0.500 -14.750 1.00 78.31 83 CYS A C 1
ATOM 647 O O . CYS A 1 83 ? -0.121 0.579 -15.608 1.00 78.31 83 CYS A O 1
ATOM 649 N N . ARG A 1 84 ? 1.896 -0.173 -14.949 1.00 75.56 84 ARG A N 1
ATOM 650 C CA . ARG A 1 84 ? 2.195 -0.858 -16.220 1.00 75.56 84 ARG A CA 1
ATOM 651 C C . ARG A 1 84 ? 1.433 -2.170 -16.436 1.00 75.56 84 ARG A C 1
ATOM 653 O O . ARG A 1 84 ? 1.376 -2.624 -17.564 1.00 75.56 84 ARG A O 1
ATOM 660 N N . GLU A 1 85 ? 0.823 -2.746 -15.400 1.00 76.56 85 GLU A N 1
ATOM 661 C CA . GLU A 1 85 ? 0.050 -3.991 -15.542 1.00 76.56 85 GLU A CA 1
ATOM 662 C C . GLU A 1 85 ? -1.395 -3.764 -16.003 1.00 76.56 85 GLU A C 1
ATOM 664 O O . GLU A 1 85 ? -1.942 -4.575 -16.735 1.00 76.56 85 GLU A O 1
ATOM 669 N N . CYS A 1 86 ? -2.039 -2.670 -15.579 1.00 78.38 86 CYS A N 1
ATOM 670 C CA . CYS A 1 86 ? -3.453 -2.406 -15.898 1.00 78.38 86 CYS A CA 1
ATOM 671 C C . CYS A 1 86 ? -3.715 -1.028 -16.520 1.00 78.38 86 CYS A C 1
ATOM 673 O O . CYS A 1 86 ? -4.872 -0.639 -16.687 1.00 78.38 86 CYS A O 1
ATOM 675 N N . GLY A 1 87 ? -2.662 -0.243 -16.765 1.00 77.94 87 GLY A N 1
ATOM 676 C CA . GLY A 1 87 ? -2.748 1.105 -17.332 1.00 77.94 87 GLY A CA 1
ATOM 677 C C . GLY A 1 87 ? -3.354 2.163 -16.406 1.00 77.94 87 GLY A C 1
ATOM 678 O O . GLY A 1 87 ? -3.523 3.306 -16.814 1.00 77.94 87 GLY A O 1
ATOM 679 N N . HIS A 1 88 ? -3.701 1.829 -15.157 1.00 85.12 88 HIS A N 1
ATOM 680 C CA . HIS A 1 88 ? -4.352 2.786 -14.263 1.00 85.12 88 HIS A CA 1
ATOM 681 C C . HIS A 1 88 ? -3.423 3.958 -13.916 1.00 85.12 88 HIS A C 1
ATOM 683 O O . HIS A 1 88 ? -2.311 3.754 -13.419 1.00 85.12 88 HIS A O 1
ATOM 689 N N . VAL A 1 89 ? -3.916 5.179 -14.133 1.00 82.88 89 VAL A N 1
ATOM 690 C CA . VAL A 1 89 ? -3.197 6.431 -13.886 1.00 82.88 89 VAL A CA 1
ATOM 691 C C . VAL A 1 89 ? -3.751 7.112 -12.638 1.00 82.88 89 VAL A C 1
ATOM 693 O O . VAL A 1 89 ? -4.958 7.311 -12.508 1.00 82.88 89 VAL A O 1
ATOM 696 N N . ARG A 1 90 ? -2.868 7.514 -11.721 1.00 81.19 90 ARG A N 1
ATOM 697 C CA . ARG A 1 90 ? -3.211 8.315 -10.537 1.00 81.19 90 ARG A CA 1
ATOM 698 C C . ARG A 1 90 ? -2.367 9.585 -10.492 1.00 81.19 90 ARG A C 1
ATOM 700 O O . ARG A 1 90 ? -1.160 9.525 -10.695 1.00 81.19 90 ARG A O 1
ATOM 707 N N . LYS A 1 91 ? -2.990 10.725 -10.194 1.00 78.31 91 LYS A N 1
ATOM 708 C CA . LYS A 1 91 ? -2.306 12.011 -10.000 1.00 78.31 91 LYS A CA 1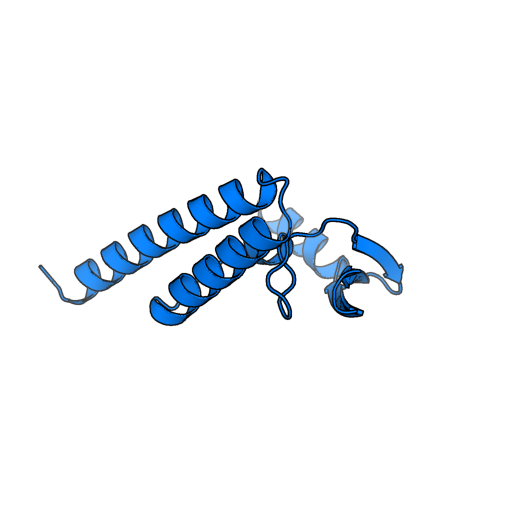
ATOM 709 C C . LYS A 1 91 ? -2.181 12.293 -8.502 1.00 78.31 91 LYS A C 1
ATOM 711 O O . LYS A 1 91 ? -3.179 12.247 -7.785 1.00 78.31 91 LYS A O 1
ATOM 716 N N . LEU A 1 92 ? -0.966 12.546 -8.029 1.00 77.94 92 LEU A N 1
ATOM 717 C CA . LEU A 1 92 ? -0.658 12.952 -6.661 1.00 77.94 92 LEU A CA 1
ATOM 718 C C . LEU A 1 92 ? -0.117 14.389 -6.672 1.00 77.94 92 LEU A C 1
ATOM 720 O O . LEU A 1 92 ? 0.913 14.629 -7.296 1.00 77.94 92 LEU A O 1
ATOM 724 N N . PRO A 1 93 ? -0.786 15.356 -6.028 1.00 72.69 93 PRO A N 1
ATOM 725 C CA . PRO A 1 93 ? -0.305 16.734 -5.990 1.00 72.69 93 PRO A CA 1
ATOM 726 C C . PRO A 1 93 ? 0.937 16.851 -5.096 1.00 72.69 93 PRO A C 1
ATOM 728 O O . PRO A 1 93 ? 0.865 16.536 -3.913 1.00 72.69 93 PRO A O 1
ATOM 731 N N . VAL A 1 94 ? 2.041 17.364 -5.642 1.00 69.19 94 VAL A N 1
ATOM 732 C CA . VAL A 1 94 ? 3.311 17.584 -4.921 1.00 69.19 94 VAL A CA 1
ATOM 733 C C . VAL A 1 94 ? 3.242 18.865 -4.088 1.00 69.19 94 VAL A C 1
ATOM 735 O O . VAL A 1 94 ? 3.696 18.895 -2.949 1.00 69.19 94 VAL A O 1
ATOM 738 N N . ARG A 1 95 ? 2.563 19.911 -4.589 1.00 62.28 95 ARG A N 1
ATOM 739 C CA . ARG A 1 95 ? 2.400 21.196 -3.869 1.00 62.28 95 ARG A CA 1
ATOM 740 C C . ARG A 1 95 ? 1.684 21.076 -2.512 1.00 62.28 95 ARG A C 1
ATOM 742 O O . ARG A 1 95 ? 1.799 21.969 -1.682 1.00 62.28 95 ARG A O 1
ATOM 749 N N . ARG A 1 96 ? 0.945 19.986 -2.260 1.00 54.25 96 ARG A N 1
ATOM 750 C CA . ARG A 1 96 ? 0.310 19.718 -0.954 1.00 54.25 96 ARG A CA 1
ATOM 751 C C . ARG A 1 96 ? 1.192 18.916 0.009 1.00 54.25 96 ARG A C 1
ATOM 753 O O . ARG A 1 96 ? 0.868 18.892 1.193 1.00 54.25 96 ARG A O 1
ATOM 760 N N . GLU A 1 97 ? 2.253 18.268 -0.471 1.00 52.47 97 GLU A N 1
ATOM 761 C CA . GLU A 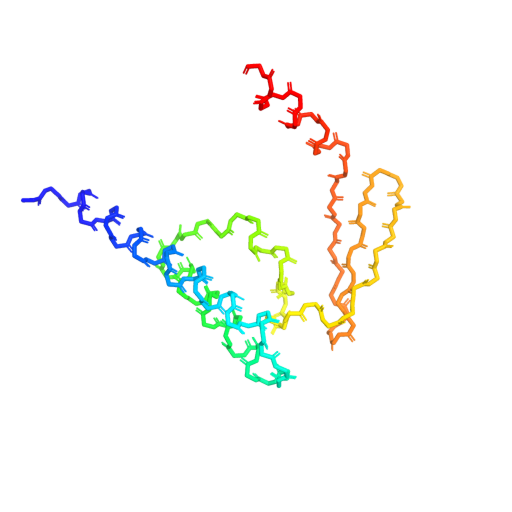1 97 ? 3.200 17.519 0.370 1.00 52.47 97 GLU A CA 1
ATOM 762 C C . GLU A 1 97 ? 4.129 18.498 1.113 1.00 52.47 97 GLU A C 1
ATOM 764 O O . GLU A 1 97 ? 4.176 18.450 2.340 1.00 52.47 97 GLU A O 1
ATOM 769 N N . ALA A 1 98 ? 4.654 19.521 0.422 1.00 47.25 98 ALA A N 1
ATOM 770 C CA . ALA A 1 98 ? 5.461 20.589 1.032 1.00 47.25 98 ALA A CA 1
ATOM 771 C C . ALA A 1 98 ? 4.733 21.372 2.150 1.00 47.25 98 ALA A C 1
ATOM 773 O O . ALA A 1 98 ? 5.347 21.756 3.141 1.00 47.25 98 ALA A O 1
ATOM 774 N N . ARG A 1 99 ? 3.406 21.578 2.043 1.00 45.34 99 ARG A N 1
ATOM 775 C CA . ARG A 1 99 ? 2.589 22.259 3.078 1.00 45.34 99 ARG A CA 1
ATOM 776 C C . ARG A 1 99 ? 2.266 21.375 4.297 1.00 45.34 99 ARG A C 1
ATOM 778 O O . ARG A 1 99 ? 1.728 21.868 5.284 1.00 45.34 99 ARG A O 1
ATOM 785 N N . ARG A 1 100 ? 2.470 20.056 4.197 1.00 49.38 100 ARG A N 1
ATOM 786 C CA . ARG A 1 100 ? 2.266 19.107 5.306 1.00 49.38 100 ARG A CA 1
ATOM 787 C C . ARG A 1 100 ? 3.560 18.836 6.059 1.00 49.38 100 ARG A C 1
ATOM 789 O O . ARG A 1 100 ? 3.488 18.736 7.274 1.00 49.38 100 ARG A O 1
ATOM 796 N N . GLU A 1 101 ? 4.691 18.762 5.362 1.00 43.72 101 GLU A N 1
ATOM 797 C CA . GLU A 1 101 ? 6.024 18.656 5.980 1.00 43.72 101 GLU A CA 1
ATOM 798 C C . GLU A 1 101 ? 6.323 19.902 6.828 1.00 43.72 101 GLU A C 1
ATOM 800 O O . GLU A 1 101 ? 6.560 19.776 8.020 1.00 43.72 101 GLU A O 1
ATOM 805 N N . SER A 1 102 ? 6.054 21.105 6.307 1.00 42.91 102 SER A N 1
ATOM 806 C CA . SER A 1 102 ? 6.144 22.374 7.065 1.00 42.91 102 SER A CA 1
ATOM 807 C C . SER A 1 102 ? 5.184 22.522 8.266 1.00 42.91 102 SER A C 1
ATOM 809 O O . SER A 1 102 ? 5.233 23.530 8.962 1.00 42.91 102 SER A O 1
ATOM 811 N N . LYS A 1 103 ? 4.296 21.551 8.524 1.00 39.69 103 LYS A N 1
ATOM 812 C CA . LYS A 1 103 ? 3.450 21.480 9.734 1.00 39.69 103 LYS A CA 1
ATOM 813 C C . LYS A 1 103 ? 3.788 20.301 10.652 1.00 39.69 103 LYS A C 1
ATOM 815 O O . LYS A 1 103 ? 3.136 20.153 11.676 1.00 39.69 103 LYS A O 1
ATOM 820 N N . GLN A 1 104 ? 4.698 19.412 10.254 1.00 44.44 104 GLN A N 1
ATOM 821 C CA . GLN A 1 104 ? 5.198 18.336 11.118 1.00 44.44 104 GLN A CA 1
ATOM 822 C C . GLN A 1 104 ? 6.470 18.748 11.871 1.00 44.44 1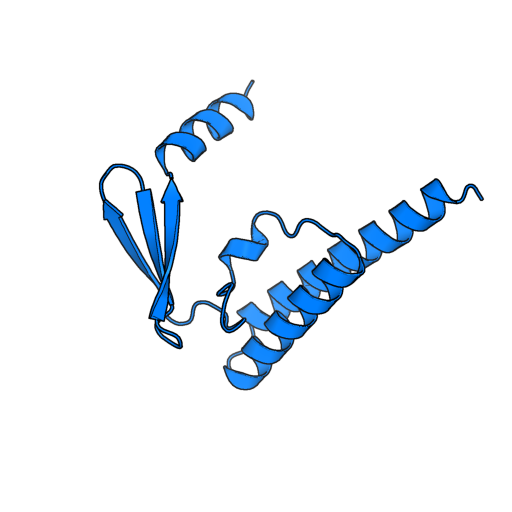04 GLN A C 1
ATOM 824 O O . GLN A 1 104 ? 6.801 18.091 12.851 1.00 44.44 104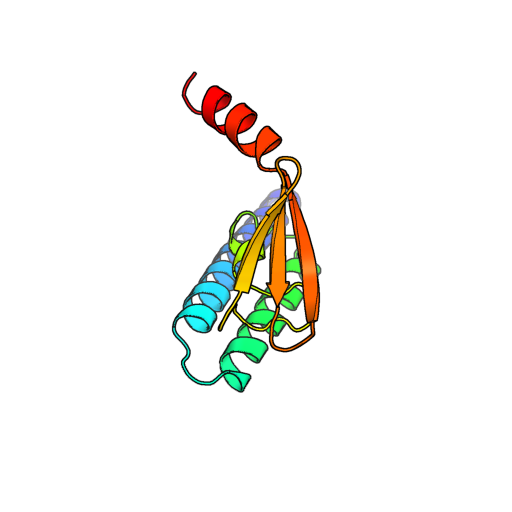 GLN A O 1
ATOM 829 N N . ASP A 1 105 ? 7.104 19.846 11.449 1.00 33.59 105 ASP A N 1
ATOM 830 C CA . ASP A 1 105 ? 8.313 20.425 12.046 1.00 33.59 105 ASP A CA 1
ATOM 831 C C . ASP A 1 105 ? 8.030 21.700 12.888 1.00 33.59 105 ASP A C 1
ATOM 833 O O . ASP A 1 105 ? 8.946 22.473 13.160 1.00 33.59 105 ASP A O 1
ATOM 837 N N . LEU A 1 106 ? 6.767 21.930 13.288 1.00 39.12 106 LEU A N 1
ATOM 838 C CA . LEU A 1 106 ? 6.330 22.963 14.247 1.00 39.12 106 LEU A CA 1
ATOM 839 C C . LEU A 1 106 ? 5.487 22.338 15.362 1.00 39.12 106 LEU A C 1
ATOM 841 O O . LEU A 1 106 ? 4.515 21.624 15.016 1.00 39.12 106 LEU A O 1
#

Sequence (106 aa):
MSRQKQKEGVQQTAKRRVAGLVKMAVKEKNPVRARRYGELARAVGMRNRVRLGKEKQLFCKKCGAPPSKVGVRIKDGCRVLTCRECGHVRKLPVRREARRESKQDL

Radius of gyration: 16.17 Å; Cα contacts (8 Å, |Δi|>4): 132; chains: 1; bounding box: 28×37×46 Å

Mean predicted aligned error: 9.17 Å

Solvent-accessible surface area (backbone atoms only — not comparable to full-atom values): 6033 Å² total; per-residue (Å²): 134,60,76,65,61,56,52,51,54,52,36,52,53,47,49,53,52,30,56,51,30,50,54,50,22,72,71,42,84,50,66,69,60,12,19,49,28,34,48,51,27,48,52,52,28,61,78,55,70,46,83,63,70,74,61,57,73,58,32,40,92,82,75,18,32,48,71,86,53,63,55,75,45,82,54,96,58,22,41,35,40,32,37,76,90,79,67,52,72,46,80,43,64,48,72,61,49,62,65,47,54,71,54,72,81,105

pLDDT: mean 75.48, std 13.28, range [33.59, 90.69]

Secondary structure (DSSP, 8-state):
--HHHHHHHHHHHHHHHHHHHHHHHHH---HHHHHHHHHHHHHHHHHTT---GGGGGGS-TTT----SSEEEEEETTEEEEEETTT--EEEEESHHHHHHHTTT--